Protein AF-M1CH12-F1 (afdb_monomer_lite)

Structure (mmCIF, N/CA/C/O backbone):
data_AF-M1CH12-F1
#
_entry.id   AF-M1CH12-F1
#
loop_
_atom_site.group_PDB
_atom_site.id
_atom_site.type_symbol
_atom_site.label_atom_id
_atom_site.label_alt_id
_atom_site.label_comp_id
_atom_site.label_asym_id
_atom_site.label_entity_id
_atom_site.label_seq_id
_atom_site.pdbx_PDB_ins_code
_atom_site.Cartn_x
_atom_site.Cartn_y
_atom_site.Cartn_z
_atom_site.occupancy
_atom_site.B_iso_or_equiv
_atom_site.auth_seq_id
_atom_site.auth_comp_id
_atom_site.auth_asym_id
_atom_site.auth_atom_id
_atom_site.pdbx_PDB_model_num
ATOM 1 N N . MET A 1 1 ? 16.960 -11.770 -9.059 1.00 94.12 1 MET A N 1
ATOM 2 C CA . MET A 1 1 ? 16.388 -12.999 -8.450 1.00 94.12 1 MET A CA 1
ATOM 3 C C . MET A 1 1 ? 14.925 -13.199 -8.847 1.00 94.12 1 MET A C 1
ATOM 5 O O . MET A 1 1 ? 14.655 -14.189 -9.504 1.00 94.12 1 MET A O 1
ATOM 9 N N . LEU A 1 2 ? 13.996 -12.284 -8.539 1.00 96.88 2 LEU A N 1
ATOM 10 C CA . LEU A 1 2 ? 12.563 -12.455 -8.863 1.00 96.88 2 LEU A CA 1
ATOM 11 C C . LEU A 1 2 ? 12.220 -12.246 -10.3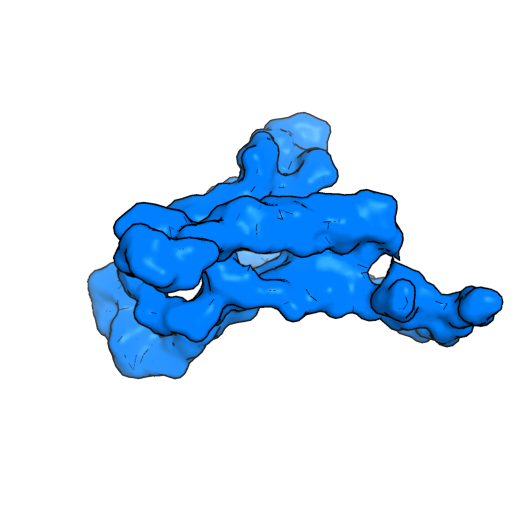44 1.00 96.88 2 LEU A C 1
ATOM 13 O O . LEU A 1 2 ? 11.409 -12.985 -10.896 1.00 96.88 2 LEU A O 1
ATOM 17 N N . SER A 1 3 ? 12.886 -11.296 -11.004 1.00 95.94 3 SER A N 1
ATOM 18 C CA . SER A 1 3 ? 12.650 -10.943 -12.412 1.00 95.94 3 SER A CA 1
ATOM 19 C C . SER A 1 3 ? 12.803 -12.128 -13.372 1.00 95.94 3 SER A C 1
ATOM 21 O O . SER A 1 3 ? 12.022 -12.277 -14.312 1.00 95.94 3 SER A O 1
ATOM 23 N N . ARG A 1 4 ? 13.755 -13.037 -13.115 1.00 96.38 4 ARG A N 1
ATOM 24 C CA . ARG A 1 4 ? 13.925 -14.263 -13.919 1.00 96.38 4 ARG A CA 1
ATOM 25 C C . ARG A 1 4 ? 12.768 -15.250 -13.754 1.00 96.38 4 ARG A C 1
ATOM 27 O O . ARG A 1 4 ? 12.589 -16.107 -14.608 1.00 96.38 4 ARG A O 1
ATOM 34 N N . HIS A 1 5 ? 12.015 -15.155 -12.662 1.00 96.69 5 HIS A N 1
ATOM 35 C CA . HIS A 1 5 ? 10.898 -16.040 -12.337 1.00 96.69 5 HIS A CA 1
ATOM 36 C C . HIS A 1 5 ? 9.533 -15.404 -12.607 1.00 96.69 5 HIS A C 1
ATOM 38 O O . HIS A 1 5 ? 8.530 -16.029 -12.284 1.00 96.69 5 HIS A O 1
ATOM 44 N N . TYR A 1 6 ? 9.489 -14.193 -13.180 1.00 95.38 6 TYR A N 1
ATOM 45 C CA . TYR A 1 6 ? 8.247 -13.426 -13.350 1.00 95.38 6 TYR A CA 1
ATOM 46 C C . TYR A 1 6 ? 7.502 -13.234 -12.018 1.00 95.38 6 TYR A C 1
ATOM 48 O O . TYR A 1 6 ? 6.277 -13.200 -11.974 1.00 95.38 6 TYR A O 1
ATOM 56 N N . GLY A 1 7 ? 8.256 -13.168 -10.915 1.00 95.50 7 GLY A N 1
ATOM 57 C CA . GLY A 1 7 ? 7.701 -13.019 -9.579 1.00 95.50 7 GLY A CA 1
ATOM 58 C C . GLY A 1 7 ? 7.406 -11.561 -9.252 1.00 95.50 7 GLY A C 1
ATOM 59 O O . GLY A 1 7 ? 8.245 -10.690 -9.485 1.00 95.50 7 GLY A O 1
ATOM 60 N N . THR A 1 8 ? 6.246 -11.322 -8.649 1.00 97.12 8 THR A N 1
ATOM 61 C CA . THR A 1 8 ? 5.913 -10.064 -7.975 1.00 97.12 8 THR A CA 1
ATOM 62 C C . THR A 1 8 ? 6.602 -10.015 -6.615 1.00 97.12 8 THR A C 1
ATOM 64 O O . THR A 1 8 ? 6.602 -11.003 -5.878 1.00 97.12 8 THR A O 1
ATOM 67 N N . PHE A 1 9 ? 7.166 -8.867 -6.249 1.00 98.38 9 PHE A N 1
ATOM 68 C CA . PHE A 1 9 ? 7.676 -8.661 -4.897 1.00 98.38 9 PHE A CA 1
ATOM 69 C C . PHE A 1 9 ? 6.568 -8.124 -3.990 1.00 98.38 9 PHE A C 1
ATOM 71 O O . PHE A 1 9 ? 6.055 -7.030 -4.219 1.00 98.38 9 PHE A O 1
ATOM 78 N N . HIS A 1 10 ? 6.182 -8.896 -2.974 1.00 98.56 10 HIS A N 1
ATOM 79 C CA . HIS A 1 10 ? 5.157 -8.510 -2.002 1.00 98.56 10 HIS A CA 1
ATOM 80 C C . HIS A 1 10 ? 5.834 -7.994 -0.728 1.00 98.56 10 HIS A C 1
ATOM 82 O O . HIS A 1 10 ? 6.593 -8.724 -0.094 1.00 98.56 10 HIS A O 1
ATOM 88 N N . PHE A 1 11 ? 5.619 -6.718 -0.401 1.00 98.75 11 PHE A N 1
ATOM 89 C CA . PHE A 1 11 ? 6.299 -6.027 0.699 1.00 98.75 11 PHE A CA 1
ATOM 90 C C . PHE A 1 11 ? 5.327 -5.491 1.758 1.00 98.75 11 PHE A C 1
ATOM 92 O O . PHE A 1 11 ? 4.126 -5.417 1.529 1.00 98.75 11 PHE A O 1
ATOM 99 N N . THR A 1 12 ? 5.834 -5.095 2.922 1.00 98.69 12 THR A N 1
ATOM 100 C CA . THR A 1 12 ? 5.013 -4.690 4.075 1.00 98.69 12 THR A CA 1
ATOM 101 C C . THR A 1 12 ? 5.322 -3.253 4.533 1.00 98.69 12 THR A C 1
ATOM 103 O O . THR A 1 12 ? 6.041 -2.523 3.848 1.00 98.69 12 THR A O 1
ATOM 106 N N . CYS A 1 13 ? 4.759 -2.832 5.670 1.00 98.75 13 CYS A N 1
ATOM 107 C CA . CYS A 1 13 ? 4.908 -1.502 6.288 1.00 98.75 13 CYS A CA 1
ATOM 108 C C . CYS A 1 13 ? 4.312 -0.332 5.486 1.00 98.75 13 CYS A C 1
ATOM 110 O O . CYS A 1 13 ? 4.676 0.824 5.711 1.00 98.75 13 CYS A O 1
ATOM 112 N N . LEU A 1 14 ? 3.392 -0.596 4.552 1.00 98.88 14 LEU A N 1
ATOM 113 C CA . LEU A 1 14 ? 2.849 0.443 3.669 1.00 98.88 14 LEU A CA 1
ATOM 114 C C . LEU A 1 14 ? 2.045 1.529 4.395 1.00 98.88 14 LEU A C 1
ATOM 116 O O . LEU A 1 14 ? 1.787 2.580 3.814 1.00 98.88 14 LEU A O 1
ATOM 120 N N . GLU A 1 15 ? 1.619 1.275 5.625 1.00 98.88 15 GLU A N 1
ATOM 121 C CA . GLU A 1 15 ? 0.817 2.172 6.448 1.00 98.88 15 GLU A CA 1
ATOM 122 C C . GLU A 1 15 ? 1.630 3.002 7.444 1.00 98.88 15 GLU A C 1
ATOM 124 O O . GLU A 1 15 ? 1.102 3.959 8.012 1.00 98.88 15 GLU A O 1
ATOM 129 N N . MET A 1 16 ? 2.887 2.619 7.682 1.00 98.81 16 MET A N 1
ATOM 130 C CA . MET A 1 16 ? 3.721 3.185 8.737 1.00 98.81 16 MET A CA 1
ATOM 131 C C . MET A 1 16 ? 4.318 4.534 8.338 1.00 98.81 16 MET A C 1
ATOM 133 O O . MET A 1 16 ? 4.725 4.755 7.195 1.00 98.81 16 MET A O 1
ATOM 137 N N . ARG A 1 17 ? 4.432 5.430 9.321 1.00 98.75 17 ARG A N 1
ATOM 138 C CA . ARG A 1 17 ? 5.161 6.699 9.198 1.00 98.75 17 ARG A CA 1
ATOM 139 C C . ARG A 1 17 ? 6.290 6.751 10.207 1.00 98.75 17 ARG A C 1
ATOM 141 O O . ARG A 1 17 ? 6.132 6.292 11.332 1.00 98.75 17 ARG A O 1
ATOM 148 N N . ASN A 1 18 ? 7.402 7.378 9.843 1.00 98.44 18 ASN A N 1
ATOM 149 C CA . ASN A 1 18 ? 8.578 7.470 10.710 1.00 98.44 18 ASN A CA 1
ATOM 150 C C . ASN A 1 18 ? 8.238 8.108 12.064 1.00 98.44 18 ASN A C 1
ATOM 152 O O . ASN A 1 18 ? 8.720 7.664 13.101 1.00 98.44 18 ASN A O 1
ATOM 156 N N . SER A 1 19 ? 7.341 9.100 12.060 1.00 98.25 19 SER A N 1
ATOM 157 C CA . SER A 1 19 ? 6.867 9.794 13.262 1.00 98.25 19 SER A CA 1
ATOM 158 C C . SER A 1 19 ? 6.029 8.931 14.213 1.00 98.25 19 SER A C 1
ATOM 160 O O . SER A 1 19 ? 5.787 9.344 15.343 1.00 98.25 19 SER A O 1
ATOM 162 N N . GLU A 1 20 ? 5.588 7.747 13.786 1.00 98.19 20 GLU A N 1
ATOM 163 C CA . GLU A 1 20 ? 4.864 6.785 14.626 1.00 98.19 20 GLU A CA 1
ATOM 164 C C . GLU A 1 20 ? 5.823 5.874 15.417 1.00 98.19 20 GLU A C 1
ATOM 166 O O . GLU A 1 20 ? 5.375 5.075 16.238 1.00 98.19 20 GLU A O 1
ATOM 171 N N . HIS A 1 21 ? 7.139 6.005 15.207 1.00 97.38 21 HIS A N 1
ATOM 172 C CA . HIS A 1 21 ? 8.163 5.214 15.881 1.00 97.38 21 HIS A CA 1
ATOM 173 C C . HIS A 1 21 ? 9.043 6.075 16.795 1.00 97.38 21 HIS A C 1
ATOM 175 O O . HIS A 1 21 ? 9.363 7.221 16.473 1.00 97.38 21 HIS A O 1
ATOM 181 N N . PRO A 1 22 ? 9.489 5.532 17.940 1.00 97.62 22 PRO A N 1
ATOM 182 C CA . PRO A 1 22 ? 10.341 6.273 18.852 1.00 97.62 22 PRO A CA 1
ATOM 183 C C . PRO A 1 22 ? 11.755 6.447 18.281 1.00 97.62 22 PRO A C 1
ATOM 185 O O . PRO A 1 22 ? 12.319 5.537 17.672 1.00 97.62 22 PRO A O 1
ATOM 188 N N . ALA A 1 23 ? 12.376 7.598 18.553 1.00 97.38 23 ALA A N 1
ATOM 189 C CA . ALA A 1 23 ? 13.685 7.959 17.999 1.00 97.38 23 ALA A CA 1
ATOM 190 C C . ALA A 1 23 ? 14.813 6.961 18.335 1.00 97.38 23 ALA A C 1
ATOM 192 O O . ALA A 1 23 ? 15.747 6.792 17.545 1.00 97.38 23 ALA A O 1
ATOM 193 N N . TYR A 1 24 ? 14.737 6.278 19.484 1.00 97.44 24 TYR A N 1
ATOM 194 C CA . TYR A 1 24 ? 15.734 5.277 19.881 1.00 97.44 24 TYR A CA 1
ATOM 195 C C . TYR A 1 24 ? 15.717 4.034 18.983 1.00 97.44 24 TYR A C 1
ATOM 197 O O . TYR A 1 24 ? 16.737 3.364 18.871 1.00 97.44 24 TYR A O 1
ATOM 205 N N . ALA A 1 25 ? 14.592 3.738 18.323 1.00 98.25 25 ALA A N 1
ATOM 206 C CA . ALA A 1 25 ? 14.456 2.558 17.475 1.00 98.25 25 ALA A CA 1
ATOM 207 C C . ALA A 1 25 ? 15.178 2.704 16.130 1.00 98.25 25 ALA A C 1
ATOM 209 O O . ALA A 1 25 ? 15.319 1.715 15.418 1.00 98.25 25 ALA A O 1
ATOM 210 N N . LYS A 1 26 ? 15.605 3.926 15.763 1.00 98.12 26 LYS A N 1
ATOM 211 C CA . LYS A 1 26 ? 16.229 4.225 14.460 1.00 98.12 26 LYS A CA 1
ATOM 212 C C . LYS A 1 26 ? 15.407 3.672 13.279 1.00 98.12 26 LYS A C 1
ATOM 214 O O . LYS A 1 26 ? 15.957 3.192 12.296 1.00 98.12 26 LYS A O 1
ATOM 219 N N . SER A 1 27 ? 14.079 3.734 13.410 1.00 98.50 27 SER A N 1
ATOM 220 C CA . SER A 1 27 ? 13.117 3.195 12.446 1.00 98.50 27 SER A CA 1
ATOM 221 C C . SER A 1 27 ? 12.869 4.187 11.307 1.00 98.50 27 SER A C 1
ATOM 223 O O . SER A 1 27 ? 12.577 5.354 11.569 1.00 98.50 27 SER A O 1
ATOM 225 N N . GLY A 1 28 ? 12.959 3.716 10.062 1.00 98.56 28 GLY A N 1
ATOM 226 C CA . GLY A 1 28 ? 12.688 4.493 8.844 1.00 98.56 28 GLY A CA 1
ATOM 227 C C . GLY A 1 28 ? 11.809 3.725 7.852 1.00 98.56 28 GLY A C 1
ATOM 228 O O . GLY A 1 28 ? 12.285 3.373 6.770 1.00 98.56 28 GLY A O 1
ATOM 229 N N . PRO A 1 29 ? 10.556 3.370 8.209 1.00 98.75 29 PRO A N 1
ATOM 230 C CA . PRO A 1 29 ? 9.677 2.607 7.327 1.00 98.75 29 PRO A CA 1
ATOM 231 C C . PRO A 1 29 ? 9.395 3.325 6.004 1.00 98.75 29 PRO A C 1
ATOM 233 O O . PRO A 1 29 ? 9.277 2.657 4.981 1.00 98.75 29 PRO A O 1
ATOM 236 N N . GLN A 1 30 ? 9.318 4.661 5.988 1.00 98.81 30 GLN A N 1
ATOM 237 C CA . GLN A 1 30 ? 9.012 5.404 4.762 1.00 98.81 30 GLN A CA 1
ATOM 238 C C . GLN A 1 30 ? 10.146 5.291 3.738 1.00 98.81 30 GLN A C 1
ATOM 240 O O . GLN A 1 30 ? 9.895 4.982 2.573 1.00 98.81 30 GLN A O 1
ATOM 245 N N . GLU A 1 31 ? 11.393 5.477 4.171 1.00 98.81 31 GLU A N 1
ATOM 246 C CA . GLU A 1 31 ? 12.572 5.344 3.315 1.00 98.81 31 GLU A CA 1
ATOM 247 C C . GLU A 1 31 ? 12.773 3.891 2.888 1.00 98.81 31 GLU A C 1
ATOM 249 O O . GLU A 1 31 ? 13.095 3.631 1.729 1.00 98.81 31 GLU A O 1
ATOM 254 N N . LEU A 1 32 ? 12.523 2.935 3.789 1.00 98.88 32 LEU A N 1
ATOM 255 C CA . LEU A 1 32 ? 12.596 1.510 3.476 1.00 98.88 32 LEU A CA 1
ATOM 256 C C . LEU A 1 32 ? 11.590 1.123 2.382 1.00 98.88 32 LEU A C 1
ATOM 258 O O . LEU A 1 32 ? 11.974 0.505 1.388 1.00 98.88 32 LEU A O 1
ATOM 262 N N . VAL A 1 33 ? 10.319 1.514 2.524 1.00 98.81 33 VAL A N 1
ATOM 263 C CA . VAL A 1 33 ? 9.287 1.276 1.502 1.00 98.81 33 VAL A CA 1
ATOM 264 C C . VAL A 1 33 ? 9.680 1.951 0.189 1.00 98.81 33 VAL A C 1
ATOM 266 O O . VAL A 1 33 ? 9.646 1.309 -0.862 1.00 98.81 33 VAL A O 1
ATOM 269 N N . GLN A 1 34 ? 10.123 3.212 0.232 1.00 98.75 34 GLN A N 1
ATOM 270 C CA . GLN A 1 34 ? 10.564 3.927 -0.964 1.00 98.75 34 GLN A CA 1
ATOM 271 C C . GLN A 1 34 ? 11.700 3.188 -1.678 1.00 98.75 34 GLN A C 1
ATOM 273 O O . GLN A 1 34 ? 11.629 2.994 -2.894 1.00 98.75 34 GLN A O 1
ATOM 278 N N . GLN A 1 35 ? 12.734 2.764 -0.950 1.00 98.81 35 GLN A N 1
ATOM 279 C CA . GLN A 1 35 ? 13.883 2.053 -1.504 1.00 98.81 35 GLN A CA 1
ATOM 280 C C . GLN A 1 35 ? 13.447 0.753 -2.177 1.00 98.81 35 GLN A C 1
ATOM 282 O O . GLN A 1 35 ? 13.798 0.495 -3.328 1.00 98.81 35 GLN A O 1
ATOM 287 N N . VAL A 1 36 ? 12.661 -0.049 -1.468 1.00 98.56 36 VAL A N 1
ATOM 288 C CA . VAL A 1 36 ? 12.257 -1.382 -1.903 1.00 98.56 36 VAL A CA 1
ATOM 289 C C . VAL A 1 36 ? 11.354 -1.330 -3.136 1.00 98.56 36 VAL A C 1
ATOM 291 O O . VAL A 1 36 ? 11.641 -2.007 -4.126 1.00 98.56 36 VAL A O 1
ATOM 294 N N . LEU A 1 37 ? 10.315 -0.486 -3.127 1.00 98.62 37 LEU A N 1
ATOM 295 C CA . LEU A 1 37 ? 9.436 -0.325 -4.289 1.00 98.62 37 LEU A CA 1
ATOM 296 C C . LEU A 1 37 ? 10.209 0.233 -5.492 1.00 98.62 37 LEU A C 1
ATOM 298 O O . LEU A 1 37 ? 10.057 -0.259 -6.610 1.00 98.62 37 LEU A O 1
ATOM 302 N N . SER A 1 38 ? 11.103 1.202 -5.259 1.00 98.50 38 SER A N 1
ATOM 303 C CA . SER A 1 38 ? 11.938 1.782 -6.317 1.00 98.50 38 SER A CA 1
ATOM 304 C C . SER A 1 38 ? 12.851 0.751 -6.972 1.00 98.50 38 SER A C 1
ATOM 306 O O . SER A 1 38 ? 13.015 0.780 -8.189 1.00 98.50 38 SER A O 1
ATOM 308 N N . VAL A 1 39 ? 13.457 -0.152 -6.197 1.00 98.19 39 VAL A N 1
ATOM 309 C CA . VAL A 1 39 ? 14.300 -1.221 -6.750 1.00 98.19 39 VAL A CA 1
ATOM 310 C C . VAL A 1 39 ? 13.458 -2.223 -7.536 1.00 98.19 39 VAL A C 1
ATOM 312 O O . VAL A 1 39 ? 13.853 -2.585 -8.639 1.00 98.19 39 VAL A O 1
ATOM 315 N N . GLY A 1 40 ? 12.279 -2.610 -7.041 1.00 98.25 40 GLY A N 1
ATOM 316 C CA . GLY A 1 40 ? 11.379 -3.491 -7.790 1.00 98.25 40 GLY A CA 1
ATOM 317 C C . GLY A 1 40 ? 10.991 -2.915 -9.157 1.00 98.25 40 GLY A C 1
ATOM 318 O O . GLY A 1 40 ? 11.171 -3.574 -10.180 1.00 98.25 40 GLY A O 1
ATOM 319 N N . TRP A 1 41 ? 10.572 -1.647 -9.205 1.00 98.25 41 TRP A N 1
ATOM 320 C CA . TRP A 1 41 ? 10.263 -0.984 -10.476 1.00 98.25 41 TRP A CA 1
ATOM 321 C C . TRP A 1 41 ? 11.489 -0.829 -11.390 1.00 98.25 41 TRP A C 1
ATOM 323 O O . TRP A 1 41 ? 11.363 -1.017 -12.597 1.00 98.25 41 TRP A O 1
ATOM 333 N N . LYS A 1 42 ? 12.680 -0.534 -10.845 1.00 98.25 42 LYS A N 1
ATOM 334 C CA . LYS A 1 42 ? 13.935 -0.478 -11.629 1.00 98.25 42 LYS A CA 1
ATOM 335 C C . LYS A 1 42 ? 14.294 -1.824 -12.263 1.00 98.25 42 LYS A C 1
ATOM 337 O O . LYS A 1 42 ? 14.810 -1.849 -13.375 1.00 98.25 42 LYS A O 1
ATOM 342 N N . GLU A 1 43 ? 13.992 -2.923 -11.580 1.00 97.50 43 GLU A N 1
ATOM 343 C CA . GLU A 1 43 ? 14.199 -4.293 -12.065 1.00 97.50 43 GLU A CA 1
ATOM 344 C C . GLU A 1 43 ? 13.075 -4.788 -12.995 1.00 97.50 43 GLU A C 1
ATOM 346 O O . GLU A 1 43 ? 13.064 -5.959 -13.384 1.00 97.50 43 GLU A O 1
ATOM 351 N N . ASN A 1 44 ? 12.135 -3.911 -13.371 1.00 96.12 44 ASN A N 1
ATOM 352 C CA . ASN A 1 44 ? 10.965 -4.226 -14.194 1.00 96.12 44 ASN A CA 1
ATOM 353 C C . ASN A 1 44 ? 10.143 -5.401 -13.641 1.00 96.12 44 ASN A C 1
ATOM 355 O O . ASN A 1 44 ? 9.698 -6.268 -14.398 1.00 96.12 44 ASN A O 1
ATOM 359 N N . ILE A 1 45 ? 9.964 -5.450 -12.319 1.00 97.25 45 ILE A N 1
ATOM 360 C CA . ILE A 1 45 ? 9.040 -6.384 -11.674 1.00 97.25 45 ILE A CA 1
ATOM 361 C C . ILE A 1 45 ? 7.867 -5.640 -11.055 1.00 97.25 45 ILE A C 1
ATOM 363 O O . ILE A 1 45 ? 7.992 -4.504 -10.588 1.00 97.25 45 ILE A O 1
ATOM 367 N N . ASP A 1 46 ? 6.732 -6.324 -11.000 1.00 97.31 46 ASP A N 1
ATOM 368 C CA . ASP A 1 46 ? 5.601 -5.858 -10.221 1.00 97.31 46 ASP A CA 1
ATOM 369 C C . ASP A 1 46 ? 5.947 -5.855 -8.732 1.00 97.31 46 ASP A C 1
ATOM 371 O O . ASP A 1 46 ? 6.563 -6.786 -8.200 1.00 97.31 46 ASP A O 1
ATOM 375 N N . VAL A 1 47 ? 5.490 -4.813 -8.046 1.00 98.44 47 VAL A N 1
ATOM 376 C CA . VAL A 1 47 ? 5.554 -4.699 -6.590 1.00 98.44 47 VAL A CA 1
ATOM 377 C C . VAL A 1 47 ? 4.143 -4.587 -6.037 1.00 98.44 47 VAL A C 1
ATOM 379 O O . VAL A 1 47 ? 3.339 -3.769 -6.485 1.00 98.44 47 VAL A O 1
ATOM 382 N N . ALA A 1 48 ? 3.832 -5.422 -5.061 1.00 98.56 48 ALA A N 1
ATOM 383 C CA . ALA A 1 48 ? 2.591 -5.397 -4.306 1.00 98.56 48 ALA A CA 1
ATOM 384 C C . ALA A 1 48 ? 2.924 -5.205 -2.826 1.00 98.56 48 ALA A C 1
ATOM 386 O O . ALA A 1 48 ? 4.091 -5.252 -2.431 1.00 98.56 48 ALA A O 1
ATOM 387 N N . GLY A 1 49 ? 1.917 -5.028 -1.978 1.00 98.75 49 GLY A N 1
ATOM 388 C CA . GLY A 1 49 ? 2.206 -5.061 -0.553 1.00 98.75 49 GLY A CA 1
ATOM 389 C C . GLY A 1 49 ? 1.019 -5.171 0.373 1.00 98.75 49 GLY A C 1
ATOM 390 O O . GLY A 1 49 ? -0.085 -5.521 -0.043 1.00 98.75 49 GLY A O 1
ATOM 391 N N . GLU A 1 50 ? 1.283 -4.924 1.643 1.00 98.94 50 GLU A N 1
ATOM 392 C CA . GLU A 1 50 ? 0.332 -5.004 2.743 1.00 98.94 50 GLU A CA 1
ATOM 393 C C . GLU A 1 50 ? 0.674 -4.002 3.850 1.00 98.94 50 GLU A C 1
ATOM 395 O O . GLU A 1 50 ? 1.783 -3.464 3.915 1.00 98.94 50 GLU A O 1
ATOM 400 N N . ASN A 1 51 ? -0.292 -3.737 4.727 1.00 98.81 51 ASN A N 1
ATOM 401 C CA . ASN A 1 51 ? -0.009 -3.086 6.000 1.00 98.81 51 ASN A CA 1
ATOM 402 C C . ASN A 1 51 ? 0.583 -4.099 6.991 1.00 98.81 51 ASN A C 1
ATOM 404 O O . ASN A 1 51 ? 0.116 -5.234 7.064 1.00 98.81 51 ASN A O 1
ATOM 408 N N . ALA A 1 52 ? 1.574 -3.680 7.777 1.00 98.62 52 ALA A N 1
ATOM 409 C CA . ALA A 1 52 ? 2.231 -4.544 8.758 1.00 98.62 52 ALA A CA 1
ATOM 410 C C . ALA A 1 52 ? 1.372 -4.751 10.016 1.00 98.62 52 ALA A C 1
ATOM 412 O O . ALA A 1 52 ? 1.321 -5.846 10.577 1.00 98.62 52 ALA A O 1
ATOM 413 N N . LEU A 1 53 ? 0.678 -3.702 10.464 1.00 98.56 53 LEU A N 1
ATOM 414 C CA . LEU A 1 53 ? -0.153 -3.704 11.666 1.00 98.56 53 LEU A CA 1
ATOM 415 C C . LEU A 1 53 ? -1.601 -3.333 11.338 1.00 98.56 53 LEU A C 1
ATOM 417 O O . LEU A 1 53 ? -1.883 -2.575 10.410 1.00 98.56 53 LEU A O 1
ATOM 421 N N . ALA A 1 54 ? -2.546 -3.842 12.129 1.00 98.31 54 ALA A N 1
ATOM 422 C CA . ALA A 1 54 ? -3.962 -3.526 11.959 1.00 98.31 54 ALA A CA 1
ATOM 423 C C . ALA A 1 54 ? -4.243 -2.045 12.279 1.00 98.31 54 ALA A C 1
ATOM 425 O O . ALA A 1 54 ? -4.081 -1.604 13.421 1.00 98.31 54 ALA A O 1
ATOM 426 N N . ARG A 1 55 ? -4.711 -1.283 11.283 1.00 98.50 55 ARG A N 1
ATOM 427 C CA . ARG A 1 55 ? -4.950 0.168 11.375 1.00 98.50 55 ARG A CA 1
ATOM 428 C C . ARG A 1 55 ? -6.264 0.553 10.704 1.00 98.50 55 ARG A C 1
ATOM 430 O O . ARG A 1 55 ? -6.512 0.158 9.577 1.00 98.50 55 ARG A O 1
ATOM 437 N N . TYR A 1 56 ? -7.088 1.354 11.377 1.00 98.56 56 TYR A N 1
ATOM 438 C CA . TYR A 1 56 ? -8.451 1.694 10.921 1.00 98.56 56 TYR A CA 1
ATOM 439 C C . TYR A 1 56 ? -8.656 3.200 10.704 1.00 98.56 56 TYR A C 1
ATOM 441 O O . TYR A 1 56 ? -9.780 3.677 10.535 1.00 98.56 56 TYR A O 1
ATOM 449 N N . ASP A 1 57 ? -7.568 3.963 10.770 1.00 98.44 57 ASP A N 1
ATOM 450 C CA . ASP A 1 57 ? -7.548 5.417 10.725 1.00 98.44 57 ASP A CA 1
ATOM 451 C C . ASP A 1 57 ? -7.152 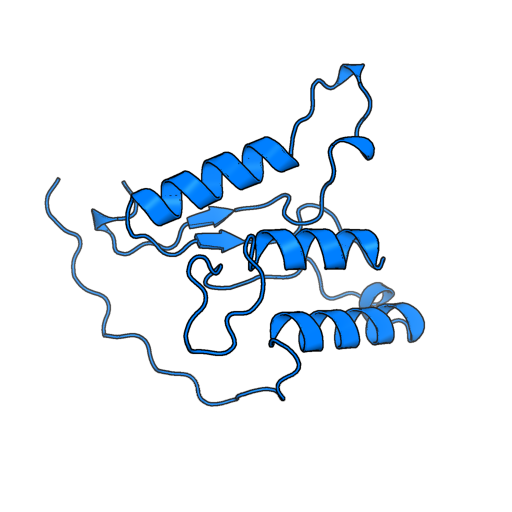5.958 9.346 1.00 98.44 57 ASP A C 1
ATOM 453 O O . ASP A 1 57 ? -6.425 5.331 8.577 1.00 98.44 57 ASP A O 1
ATOM 457 N N . GLY A 1 58 ? -7.619 7.172 9.044 1.00 98.31 58 GLY A N 1
ATOM 458 C CA . GLY A 1 58 ? -7.354 7.829 7.764 1.00 98.31 58 GLY A CA 1
ATOM 459 C C . GLY A 1 58 ? -5.871 8.093 7.500 1.00 98.31 58 GLY A C 1
ATOM 460 O O . GLY A 1 58 ? -5.476 8.163 6.341 1.00 98.31 58 GLY A O 1
ATOM 461 N N . TYR A 1 59 ? -5.036 8.203 8.537 1.00 98.31 59 TYR A N 1
ATOM 462 C CA . TYR A 1 59 ? -3.610 8.427 8.333 1.00 98.31 59 TYR A CA 1
ATOM 463 C C . TYR A 1 59 ? -2.911 7.203 7.742 1.00 98.31 59 TYR A C 1
ATOM 465 O O . TYR A 1 59 ? -2.201 7.345 6.749 1.00 98.31 59 TYR A O 1
ATOM 473 N N . ALA A 1 60 ? -3.157 6.018 8.307 1.00 98.81 60 ALA A N 1
ATOM 474 C CA . ALA A 1 60 ? -2.659 4.754 7.769 1.00 98.81 60 ALA A CA 1
ATOM 475 C C . ALA A 1 60 ? -3.114 4.547 6.316 1.00 98.81 60 ALA A C 1
ATOM 477 O O . ALA A 1 60 ? -2.301 4.279 5.433 1.00 98.81 60 ALA A O 1
ATOM 478 N N . TYR A 1 61 ? -4.405 4.758 6.040 1.00 98.88 61 TYR A N 1
ATOM 479 C CA . TYR A 1 61 ? -4.949 4.639 4.685 1.00 98.88 61 TYR A CA 1
ATOM 480 C C . TYR A 1 61 ? -4.320 5.627 3.698 1.00 98.88 61 TYR A C 1
ATOM 482 O O . TYR A 1 61 ? -3.989 5.241 2.578 1.00 98.88 61 TYR A O 1
ATOM 490 N N . ASN A 1 62 ? -4.106 6.880 4.101 1.00 98.88 62 ASN A N 1
ATOM 491 C CA . ASN A 1 62 ? -3.454 7.878 3.253 1.00 98.88 62 ASN A CA 1
ATOM 492 C C . ASN A 1 62 ? -1.982 7.541 2.984 1.00 98.88 62 ASN A C 1
ATOM 494 O O . ASN A 1 62 ? -1.511 7.759 1.869 1.00 98.88 62 ASN A O 1
ATOM 498 N N . GLN A 1 63 ? -1.272 6.973 3.962 1.00 98.88 63 GLN A N 1
ATOM 499 C CA . GLN A 1 63 ? 0.104 6.519 3.770 1.00 98.88 63 GLN A CA 1
ATOM 500 C C . GLN A 1 63 ? 0.176 5.349 2.777 1.00 98.88 63 GLN A C 1
ATOM 502 O O . GLN A 1 63 ? 1.010 5.365 1.871 1.00 98.88 63 GLN A O 1
ATOM 507 N N . ILE A 1 64 ? -0.758 4.394 2.867 1.00 98.94 64 ILE A N 1
ATOM 508 C CA . ILE A 1 64 ? -0.871 3.308 1.885 1.00 98.94 64 ILE A CA 1
ATOM 509 C C . ILE A 1 64 ? -1.180 3.870 0.491 1.00 98.94 64 ILE A C 1
ATOM 511 O O . ILE A 1 64 ? -0.550 3.461 -0.479 1.00 98.94 64 ILE A O 1
ATOM 515 N N . LEU A 1 65 ? -2.117 4.818 0.371 1.00 98.88 65 LEU A N 1
ATOM 516 C CA . LEU A 1 65 ? -2.467 5.451 -0.910 1.00 98.88 65 LEU A CA 1
ATOM 517 C C . LEU A 1 65 ? -1.270 6.164 -1.548 1.00 98.88 65 LEU A C 1
ATOM 519 O O . LEU A 1 65 ? -1.071 6.051 -2.760 1.00 98.88 65 LEU A O 1
ATOM 523 N N . LEU A 1 66 ? -0.474 6.867 -0.736 1.00 98.81 66 LEU A N 1
ATOM 524 C CA . LEU A 1 66 ? 0.769 7.494 -1.174 1.00 98.81 66 LEU A CA 1
ATOM 525 C C . LEU A 1 66 ? 1.743 6.439 -1.708 1.00 98.81 66 LEU A C 1
ATOM 527 O O . LEU A 1 66 ? 2.243 6.583 -2.816 1.00 98.81 66 LEU A O 1
ATOM 531 N N . ASN A 1 67 ? 1.964 5.349 -0.974 1.00 98.81 67 ASN A N 1
ATOM 532 C CA . ASN A 1 67 ? 2.870 4.285 -1.406 1.00 98.81 67 ASN A CA 1
ATOM 533 C C . ASN A 1 67 ? 2.357 3.530 -2.651 1.00 98.81 67 ASN A C 1
ATOM 535 O O . ASN A 1 67 ? 3.142 3.172 -3.527 1.00 98.81 67 ASN A O 1
ATOM 539 N N . ALA A 1 68 ? 1.038 3.348 -2.782 1.00 98.62 68 ALA A N 1
ATOM 540 C CA . ALA A 1 68 ? 0.409 2.684 -3.923 1.00 98.62 68 ALA A CA 1
ATOM 541 C C . ALA A 1 68 ? 0.603 3.451 -5.240 1.00 98.62 68 ALA A C 1
ATOM 543 O O . ALA A 1 68 ? 0.706 2.834 -6.305 1.00 98.62 68 ALA A O 1
ATOM 544 N N . ARG A 1 69 ? 0.633 4.788 -5.169 1.00 98.44 69 ARG A N 1
ATOM 545 C CA . ARG A 1 69 ? 0.867 5.707 -6.293 1.00 98.44 69 ARG A CA 1
ATOM 546 C C . ARG A 1 69 ? 1.681 6.917 -5.813 1.00 98.44 69 ARG A C 1
ATOM 548 O O . ARG A 1 69 ? 1.098 7.979 -5.577 1.00 98.44 69 ARG A O 1
ATOM 555 N N . PRO A 1 70 ? 3.019 6.809 -5.722 1.00 98.00 70 PRO A N 1
ATOM 556 C CA . PRO A 1 70 ? 3.864 7.855 -5.129 1.00 98.00 70 PRO A CA 1
ATOM 557 C C . PRO A 1 70 ? 3.879 9.163 -5.926 1.00 98.00 70 PRO A C 1
ATOM 559 O O . PRO A 1 70 ? 4.199 10.215 -5.382 1.00 98.00 70 PRO A O 1
ATOM 562 N N . ASN A 1 71 ? 3.493 9.122 -7.206 1.00 97.31 71 ASN A N 1
ATOM 563 C CA . ASN A 1 71 ? 3.329 10.305 -8.057 1.00 97.31 71 ASN A CA 1
ATOM 564 C C . ASN A 1 71 ? 1.856 10.672 -8.312 1.00 97.31 71 ASN A C 1
ATOM 566 O O . ASN A 1 71 ? 1.569 11.475 -9.196 1.00 97.31 71 ASN A O 1
ATOM 570 N N . GLY A 1 72 ? 0.921 10.088 -7.560 1.00 96.69 72 GLY A N 1
ATOM 571 C CA . GLY A 1 72 ? -0.508 10.353 -7.693 1.00 96.69 72 GLY A CA 1
ATOM 572 C C . GLY A 1 72 ? -1.157 9.724 -8.931 1.00 96.69 72 GLY A C 1
ATOM 573 O O . GLY A 1 72 ? -0.663 8.759 -9.517 1.00 96.69 72 GLY A O 1
ATOM 574 N N . ILE A 1 73 ? -2.332 10.246 -9.287 1.00 95.81 73 ILE A N 1
ATOM 575 C CA . ILE A 1 73 ? -3.128 9.791 -10.434 1.00 95.81 73 ILE A CA 1
ATOM 576 C C . ILE A 1 73 ? -2.663 10.528 -11.692 1.00 95.81 73 ILE A C 1
ATOM 578 O O . ILE A 1 73 ? -2.548 11.752 -11.691 1.00 95.81 73 ILE A O 1
ATOM 582 N N . ASN A 1 74 ? -2.462 9.786 -12.781 1.00 95.31 74 ASN A N 1
ATOM 583 C CA . ASN A 1 74 ? -2.265 10.357 -14.108 1.00 95.31 74 ASN A CA 1
ATOM 584 C C . ASN A 1 74 ? -3.620 10.449 -14.827 1.00 95.31 74 ASN A C 1
ATOM 586 O O . ASN A 1 74 ? -4.288 9.439 -15.017 1.00 95.31 74 ASN A O 1
ATOM 590 N N . LYS A 1 75 ? -4.037 11.659 -15.214 1.00 93.38 75 LYS A N 1
ATOM 591 C CA . LYS A 1 75 ? -5.310 11.888 -15.925 1.00 93.38 75 LYS A CA 1
ATOM 592 C C . LYS A 1 75 ? -5.244 11.543 -17.415 1.00 93.38 75 LYS A C 1
ATOM 594 O O . LYS A 1 75 ? -6.282 11.406 -18.046 1.00 93.38 75 LYS A O 1
ATOM 599 N N . ASN A 1 76 ? -4.037 11.397 -17.957 1.00 94.88 76 ASN A N 1
ATOM 600 C CA . ASN A 1 76 ? -3.795 1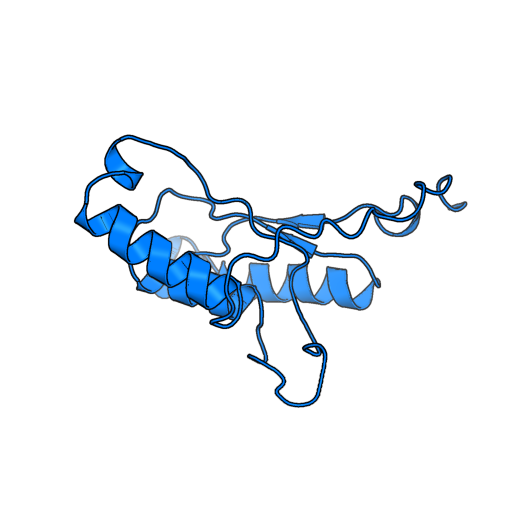1.224 -19.389 1.00 94.88 76 ASN A CA 1
ATOM 601 C C . ASN A 1 76 ? -3.388 9.783 -19.747 1.00 94.88 76 ASN A C 1
ATOM 603 O O . ASN A 1 76 ? -2.894 9.544 -20.844 1.00 94.88 76 ASN A O 1
ATOM 607 N N . GLY A 1 77 ? -3.526 8.830 -18.820 1.00 93.81 77 GLY A N 1
ATOM 608 C CA . GLY A 1 77 ? -3.159 7.430 -19.037 1.00 93.81 77 GLY A CA 1
ATOM 609 C C . GLY A 1 77 ? -2.688 6.728 -17.761 1.00 93.81 77 GLY A C 1
ATOM 610 O O . GLY A 1 77 ? -2.939 7.214 -16.656 1.00 93.81 77 GLY A O 1
ATOM 611 N N . PRO A 1 78 ? -1.984 5.589 -17.886 1.00 93.06 78 PRO A N 1
ATOM 612 C CA . PRO A 1 78 ? -1.465 4.856 -16.736 1.00 93.06 78 PRO A CA 1
ATOM 613 C C . PRO A 1 78 ? -0.523 5.711 -15.862 1.00 93.06 78 PRO A C 1
ATOM 615 O O . PRO A 1 78 ? 0.242 6.529 -16.390 1.00 93.06 78 PRO A O 1
ATOM 618 N N . PRO A 1 79 ? -0.536 5.549 -14.524 1.00 95.44 79 PRO A N 1
ATOM 619 C CA . PRO A 1 79 ? 0.445 6.191 -13.652 1.00 95.44 79 PRO A CA 1
ATOM 620 C C . PRO A 1 79 ? 1.867 5.714 -13.963 1.00 95.44 79 PRO A C 1
ATOM 622 O O . PRO A 1 79 ? 2.072 4.536 -14.247 1.00 95.44 79 PRO A O 1
ATOM 625 N N . LYS A 1 80 ? 2.858 6.608 -13.831 1.00 95.50 80 LYS A N 1
ATOM 626 C CA . LYS A 1 80 ? 4.279 6.264 -14.030 1.00 95.50 80 LYS A CA 1
ATOM 627 C C . LYS A 1 80 ? 4.741 5.158 -13.079 1.00 95.50 80 LYS A C 1
ATOM 629 O O . LYS A 1 80 ? 5.451 4.254 -13.495 1.00 95.50 80 LYS A O 1
ATOM 634 N N . LEU A 1 81 ? 4.360 5.267 -11.807 1.00 97.62 81 LEU A N 1
ATOM 635 C CA . LEU A 1 81 ? 4.653 4.295 -10.760 1.00 97.62 81 LEU A CA 1
ATOM 636 C C . LEU A 1 81 ? 3.340 3.927 -10.075 1.00 97.62 81 LEU A C 1
ATOM 638 O O . LEU A 1 81 ? 2.621 4.800 -9.577 1.00 97.62 81 LEU A O 1
ATOM 642 N N . LYS A 1 82 ? 3.023 2.634 -10.074 1.00 97.88 82 LYS A N 1
ATOM 643 C CA . LYS A 1 82 ? 1.830 2.071 -9.446 1.00 97.88 82 LYS A CA 1
ATOM 644 C C . LYS A 1 82 ? 2.192 0.715 -8.853 1.00 97.88 82 LYS A C 1
ATOM 646 O O . LYS A 1 82 ? 2.850 -0.086 -9.513 1.00 97.88 82 LYS A O 1
ATOM 651 N N . MET A 1 83 ? 1.747 0.446 -7.631 1.00 98.44 83 MET A N 1
ATOM 652 C CA . MET A 1 83 ? 1.774 -0.914 -7.094 1.00 98.44 83 MET A CA 1
ATOM 653 C C . MET A 1 83 ? 0.780 -1.803 -7.854 1.00 98.44 83 MET A C 1
ATOM 655 O O . MET A 1 83 ? -0.298 -1.351 -8.254 1.00 98.44 83 MET A O 1
ATOM 659 N N . ALA A 1 84 ? 1.131 -3.072 -8.042 1.00 96.62 84 ALA A N 1
ATOM 660 C CA . ALA A 1 84 ? 0.288 -4.061 -8.708 1.00 96.62 84 ALA A CA 1
ATOM 661 C C . ALA A 1 84 ? -0.934 -4.439 -7.859 1.00 96.62 84 ALA A C 1
ATOM 663 O O . ALA A 1 84 ? -2.011 -4.689 -8.394 1.00 96.62 84 ALA A O 1
ATOM 664 N N . GLY A 1 85 ? -0.794 -4.419 -6.532 1.00 97.25 85 GLY A N 1
ATOM 665 C CA . GLY A 1 85 ? -1.888 -4.719 -5.621 1.00 97.25 85 GLY A CA 1
ATOM 666 C C . GLY A 1 85 ? -1.556 -4.435 -4.163 1.00 97.25 85 GLY A C 1
ATOM 667 O O . GLY A 1 85 ? -0.400 -4.223 -3.788 1.00 97.25 85 GLY A O 1
ATOM 668 N N . LEU A 1 86 ? -2.603 -4.449 -3.345 1.00 98.75 86 LEU A N 1
ATOM 669 C CA . LEU A 1 86 ? -2.532 -4.326 -1.899 1.00 98.75 86 LEU A CA 1
ATOM 670 C C . LEU A 1 86 ? -3.383 -5.425 -1.264 1.00 98.75 86 LEU A C 1
ATOM 672 O O . LEU A 1 86 ? -4.550 -5.579 -1.619 1.00 98.75 86 LEU A O 1
ATOM 676 N N . THR A 1 87 ? -2.828 -6.110 -0.272 1.00 98.81 87 THR A N 1
ATOM 677 C CA . THR A 1 87 ? -3.576 -6.991 0.627 1.00 98.81 87 THR A CA 1
ATOM 678 C C . THR A 1 87 ? -3.708 -6.309 1.981 1.00 98.81 87 THR A C 1
ATOM 680 O O . THR A 1 87 ? -2.712 -5.910 2.573 1.00 98.81 87 THR A O 1
ATOM 683 N N . TYR A 1 88 ? -4.934 -6.135 2.471 1.00 98.88 88 TYR A N 1
ATOM 684 C CA . TYR A 1 88 ? -5.167 -5.486 3.759 1.00 98.88 88 TYR A CA 1
ATOM 685 C C . TYR A 1 88 ? -5.241 -6.510 4.901 1.00 98.88 88 TYR A C 1
ATOM 687 O O . TYR A 1 88 ? -6.068 -7.426 4.883 1.00 98.88 88 TYR A O 1
ATOM 695 N N . LEU A 1 89 ? -4.417 -6.314 5.927 1.00 98.38 89 LEU A N 1
ATOM 696 C CA . LEU A 1 89 ? -4.392 -7.094 7.161 1.00 98.38 89 LEU A CA 1
ATOM 697 C C . LEU A 1 89 ? -5.301 -6.427 8.209 1.00 98.38 89 LEU A C 1
ATOM 699 O O . LEU A 1 89 ? -5.033 -5.315 8.660 1.00 98.38 89 LEU A O 1
ATOM 703 N N . ARG A 1 90 ? -6.391 -7.040 8.678 1.00 98.44 90 ARG A N 1
ATOM 704 C CA . ARG A 1 90 ? -7.067 -8.286 8.272 1.00 98.44 90 ARG A CA 1
ATOM 705 C C . ARG A 1 90 ? -8.576 -8.086 8.470 1.00 98.44 90 ARG A C 1
ATOM 707 O O . ARG A 1 90 ? -8.988 -7.276 9.306 1.00 98.44 90 ARG A O 1
ATOM 714 N N . LEU A 1 91 ? -9.401 -8.848 7.749 1.00 98.62 91 LEU A N 1
ATOM 715 C CA . LEU A 1 91 ? -10.825 -8.973 8.069 1.00 98.62 91 LEU A CA 1
ATOM 716 C C . LEU A 1 91 ? -11.023 -9.328 9.552 1.00 98.62 91 LEU A C 1
ATOM 718 O O . LEU A 1 91 ? -10.433 -10.275 10.066 1.00 98.62 91 LEU A O 1
ATOM 722 N N . SER A 1 92 ? -11.843 -8.550 10.244 1.00 98.56 92 SER A N 1
ATOM 723 C CA . SER A 1 92 ? -12.157 -8.753 11.656 1.00 98.56 92 SER A CA 1
ATOM 724 C C . SER A 1 92 ? -13.458 -8.045 12.008 1.00 98.56 92 SER A C 1
ATOM 726 O O . SER A 1 92 ? -13.852 -7.102 11.321 1.00 98.56 92 SER A O 1
ATOM 728 N N . GLU A 1 93 ? -14.060 -8.414 13.137 1.00 98.62 93 GLU A N 1
ATOM 729 C CA . GLU A 1 93 ? -15.195 -7.679 13.711 1.00 98.62 93 GLU A CA 1
ATOM 730 C C . GLU A 1 93 ? -14.887 -6.184 13.856 1.00 98.62 93 GLU A C 1
ATOM 732 O O . GLU A 1 93 ? -15.701 -5.326 13.523 1.00 98.62 93 GLU A O 1
ATOM 737 N N . LYS A 1 94 ? -13.656 -5.849 14.270 1.00 98.56 94 LYS A N 1
ATOM 738 C CA . LYS A 1 94 ? -13.213 -4.458 14.406 1.00 98.56 94 LYS A CA 1
ATOM 739 C C . LYS A 1 94 ? -13.204 -3.718 13.068 1.00 98.56 94 LYS A C 1
ATOM 741 O O . LYS A 1 94 ? -13.600 -2.555 13.040 1.00 98.56 94 LYS A O 1
ATOM 746 N N . LEU A 1 95 ? -12.803 -4.364 11.970 1.00 98.75 95 LEU A N 1
ATOM 747 C CA . LEU A 1 95 ? -12.897 -3.773 10.630 1.00 98.75 95 LEU A CA 1
ATOM 748 C C . LEU A 1 95 ? -14.355 -3.504 10.236 1.00 98.75 95 LEU A C 1
ATOM 750 O O . LEU A 1 95 ? -14.640 -2.463 9.649 1.00 98.75 95 LEU A O 1
ATOM 754 N N . LEU A 1 96 ? -15.257 -4.431 10.567 1.00 98.75 96 LEU A N 1
ATOM 755 C CA . LEU A 1 96 ? -16.669 -4.393 10.175 1.00 98.75 96 LEU A CA 1
ATOM 756 C C . LEU A 1 96 ? -17.528 -3.443 11.024 1.00 98.75 96 LEU A C 1
ATOM 758 O O . LEU A 1 96 ? -18.654 -3.129 10.639 1.00 98.75 96 LEU A O 1
ATOM 762 N N . GLN A 1 97 ? -17.003 -2.914 12.133 1.00 98.75 97 GLN A N 1
ATOM 763 C CA . GLN A 1 97 ? -17.663 -1.844 12.885 1.00 98.75 97 GLN A CA 1
ATOM 764 C C . GLN A 1 97 ? -18.000 -0.662 11.966 1.00 98.75 97 GLN A C 1
ATOM 766 O O . GLN A 1 97 ? -1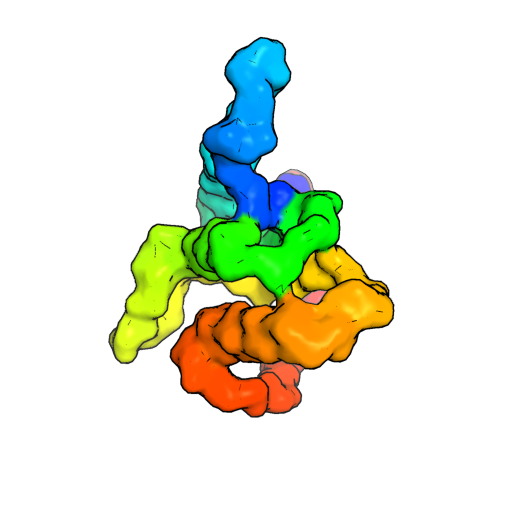7.140 -0.165 11.240 1.00 98.75 97 GLN A O 1
ATOM 771 N N . SER A 1 98 ? -19.239 -0.160 12.045 1.00 98.44 98 SER A N 1
ATOM 772 C CA . SER A 1 98 ? -19.813 0.824 11.106 1.00 98.44 98 SER A CA 1
ATOM 773 C C . SER A 1 98 ? -18.886 2.001 10.766 1.00 98.44 98 SER A C 1
ATOM 775 O O . SER A 1 98 ? -18.717 2.347 9.594 1.00 98.44 98 SER A O 1
ATOM 777 N N . ARG A 1 99 ? -18.228 2.594 11.774 1.00 98.38 99 ARG A N 1
ATOM 778 C CA . ARG A 1 99 ? -17.278 3.699 11.572 1.00 98.38 99 ARG A CA 1
ATOM 779 C C . ARG A 1 99 ? -16.032 3.261 10.798 1.00 98.38 99 ARG A C 1
ATOM 781 O O . ARG A 1 99 ? -15.665 3.924 9.833 1.00 98.38 99 ARG A O 1
ATOM 788 N N . ASN A 1 100 ? -15.403 2.160 11.202 1.00 98.69 100 ASN A N 1
ATOM 789 C CA . ASN A 1 100 ? -14.175 1.661 10.580 1.00 98.69 100 ASN A CA 1
ATOM 790 C C . ASN A 1 100 ? -14.450 1.199 9.150 1.00 98.69 100 ASN A C 1
ATOM 792 O O . ASN A 1 100 ? -13.739 1.597 8.231 1.00 98.69 100 ASN A O 1
ATOM 796 N N . PHE A 1 101 ? -15.542 0.463 8.942 1.00 98.75 101 PHE A N 1
ATOM 797 C CA . PHE A 1 101 ? -15.913 -0.028 7.623 1.00 98.75 101 PHE A CA 1
ATOM 798 C C . PHE A 1 101 ? -16.282 1.110 6.666 1.00 98.75 101 PHE A C 1
ATOM 800 O O . PHE A 1 101 ? -15.962 1.054 5.481 1.00 98.75 101 PHE A O 1
ATOM 807 N N . ARG A 1 102 ? -16.897 2.195 7.161 1.00 98.69 102 ARG A N 1
ATOM 808 C CA . ARG A 1 102 ? -17.126 3.405 6.356 1.00 98.69 102 ARG A CA 1
ATOM 809 C C . ARG A 1 102 ? -15.810 4.026 5.888 1.00 98.69 102 ARG A C 1
ATOM 811 O O . ARG A 1 102 ? -15.684 4.315 4.702 1.00 98.69 102 ARG A O 1
ATOM 818 N N . THR A 1 103 ? -14.839 4.192 6.784 1.00 98.62 103 THR A N 1
ATOM 819 C CA . THR A 1 103 ? -13.508 4.710 6.430 1.00 98.62 103 THR A CA 1
ATOM 820 C C . THR A 1 103 ? -12.794 3.776 5.451 1.00 98.62 103 THR A C 1
ATOM 822 O O . THR A 1 103 ? -12.250 4.239 4.450 1.00 98.62 103 THR A O 1
ATOM 825 N N . PHE A 1 104 ? -12.864 2.463 5.682 1.00 98.88 104 PHE A N 1
ATOM 826 C CA . PHE A 1 104 ? -12.277 1.451 4.808 1.00 98.88 104 PHE A CA 1
ATOM 827 C C . PHE A 1 104 ? -12.887 1.472 3.399 1.00 98.88 104 PHE A C 1
ATOM 829 O O . PHE A 1 104 ? -12.154 1.426 2.419 1.00 98.88 104 PHE A O 1
ATOM 836 N N . LYS A 1 105 ? -14.211 1.636 3.260 1.00 98.69 105 LYS A N 1
ATOM 837 C CA . LYS A 1 105 ? -14.855 1.805 1.944 1.00 98.69 105 LYS A CA 1
ATOM 838 C C . LYS A 1 105 ? -14.347 3.041 1.202 1.00 98.69 105 LYS A C 1
ATOM 840 O O . LYS A 1 105 ? -14.088 2.962 0.004 1.00 98.69 105 LYS A O 1
ATOM 845 N N . THR A 1 106 ? -14.172 4.165 1.899 1.00 98.62 106 THR A N 1
ATOM 846 C CA . THR A 1 106 ? -13.566 5.367 1.304 1.00 98.62 106 THR A CA 1
ATOM 847 C C . THR A 1 106 ? -12.138 5.088 0.848 1.00 98.62 106 THR A C 1
ATOM 849 O O . THR A 1 106 ? -11.765 5.462 -0.261 1.00 98.62 106 THR A O 1
ATOM 852 N N . PHE A 1 107 ? -11.353 4.389 1.667 1.00 98.81 107 PHE A N 1
ATOM 853 C CA . PHE A 1 107 ? -10.007 3.960 1.309 1.00 98.81 107 PHE A CA 1
ATOM 854 C C . PHE A 1 107 ? -9.990 3.072 0.054 1.00 98.81 107 PHE A C 1
ATOM 856 O O . PHE A 1 107 ? -9.241 3.367 -0.873 1.00 98.81 107 PHE A O 1
ATOM 863 N N . VAL A 1 108 ? -10.855 2.055 -0.030 1.00 98.69 108 VAL A N 1
ATOM 864 C CA . VAL A 1 108 ? -10.984 1.187 -1.216 1.00 98.69 108 VAL A CA 1
ATOM 865 C C . VAL A 1 108 ? -11.363 2.003 -2.454 1.00 98.69 108 VAL A C 1
ATOM 867 O O . VAL A 1 108 ? -10.721 1.871 -3.495 1.00 98.69 108 VAL A O 1
ATOM 870 N N . LYS A 1 109 ? -12.329 2.924 -2.337 1.00 98.50 109 LYS A N 1
ATOM 871 C CA . LYS A 1 109 ? -12.705 3.826 -3.436 1.00 98.50 109 LYS A CA 1
ATOM 872 C C . LYS A 1 109 ? -11.520 4.674 -3.911 1.00 98.50 109 LYS A C 1
ATOM 874 O O . LYS A 1 109 ? -11.290 4.805 -5.110 1.00 98.50 109 LYS A O 1
ATOM 879 N N . LYS A 1 110 ? -10.705 5.194 -2.990 1.00 98.50 110 LYS A N 1
ATOM 880 C CA . LYS A 1 110 ? -9.476 5.922 -3.339 1.00 98.50 110 LYS A CA 1
ATOM 881 C C . LYS A 1 110 ? -8.399 5.012 -3.926 1.00 98.50 110 LYS A C 1
ATOM 883 O O . LYS A 1 110 ? -7.707 5.432 -4.852 1.00 98.50 110 LYS A O 1
ATOM 888 N N . MET A 1 111 ? -8.264 3.767 -3.472 1.00 98.31 111 MET A N 1
ATOM 889 C CA . MET A 1 111 ? -7.366 2.782 -4.089 1.00 98.31 111 MET A CA 1
ATOM 890 C C . MET A 1 111 ? -7.743 2.531 -5.553 1.00 98.31 111 MET A C 1
ATOM 892 O O . MET A 1 111 ? -6.844 2.484 -6.392 1.00 98.31 111 MET A O 1
ATOM 896 N N . HIS A 1 112 ? -9.039 2.515 -5.872 1.00 97.00 112 HIS A N 1
ATOM 897 C CA . HIS A 1 112 ? -9.579 2.429 -7.236 1.00 97.00 112 HIS A CA 1
ATOM 898 C C . HIS A 1 112 ? -9.595 3.765 -8.000 1.00 97.00 112 HIS A C 1
ATOM 900 O O . HIS A 1 112 ? -10.240 3.872 -9.034 1.00 97.00 112 HIS A O 1
ATOM 906 N N . ALA A 1 113 ? -8.885 4.792 -7.520 1.00 96.56 113 ALA A N 1
ATOM 907 C CA . ALA A 1 113 ? -8.828 6.108 -8.161 1.00 96.56 113 ALA A CA 1
ATOM 908 C C . ALA A 1 113 ? -10.220 6.742 -8.377 1.00 96.56 113 ALA A C 1
ATOM 910 O O . ALA A 1 113 ? -10.474 7.359 -9.406 1.00 96.56 113 ALA A O 1
ATOM 911 N N . ASP A 1 114 ? -11.103 6.589 -7.384 1.00 97.31 114 ASP A N 1
ATOM 912 C CA . ASP A 1 114 ? -12.497 7.054 -7.383 1.00 97.31 114 ASP A CA 1
ATOM 913 C C . ASP A 1 114 ? -13.421 6.388 -8.418 1.00 97.31 114 ASP A C 1
ATOM 915 O O . ASP A 1 114 ? -14.586 6.778 -8.520 1.00 97.31 114 ASP A O 1
ATOM 919 N N . LEU A 1 115 ? -12.946 5.349 -9.108 1.00 94.44 115 LEU A N 1
ATOM 920 C CA . LEU A 1 115 ? -13.751 4.507 -9.988 1.00 94.44 115 LEU A CA 1
ATOM 921 C C . LEU A 1 115 ? -14.555 3.473 -9.189 1.00 94.44 115 LEU A C 1
ATOM 923 O O . LEU A 1 115 ? -14.198 3.099 -8.064 1.00 94.44 115 LEU A O 1
ATOM 927 N N . ASP A 1 116 ? -15.637 2.995 -9.799 1.00 95.38 116 ASP A N 1
ATOM 928 C CA . ASP A 1 116 ? -16.389 1.858 -9.281 1.00 95.38 116 ASP A CA 1
ATOM 929 C C . ASP A 1 116 ? -15.564 0.565 -9.371 1.00 95.38 116 ASP A C 1
ATOM 931 O O . ASP A 1 116 ? -14.544 0.483 -10.059 1.00 95.38 116 ASP A O 1
ATOM 935 N N . TYR A 1 117 ? -15.981 -0.458 -8.623 1.00 94.25 117 TYR A N 1
ATOM 936 C CA . TYR A 1 117 ? -15.341 -1.769 -8.685 1.00 94.25 117 TYR A CA 1
ATOM 937 C C . TYR A 1 117 ? -15.418 -2.327 -10.112 1.00 94.25 117 TYR A C 1
ATOM 939 O O . TYR A 1 117 ? -16.509 -2.488 -10.652 1.00 94.25 117 TYR A O 1
ATOM 947 N N . CYS A 1 118 ? -14.258 -2.635 -10.695 1.00 90.50 118 CYS A N 1
ATOM 948 C CA . CYS A 1 118 ? -14.156 -3.283 -11.995 1.00 90.50 118 CYS A CA 1
ATOM 949 C C . CYS A 1 118 ? -14.010 -4.803 -11.789 1.00 90.50 118 CYS A C 1
ATOM 951 O O . CYS A 1 118 ? -12.964 -5.241 -11.302 1.00 90.50 118 CYS A O 1
ATOM 953 N N . PRO A 1 119 ? -15.040 -5.611 -12.105 1.00 85.81 119 PRO A N 1
ATOM 954 C CA . PRO A 1 119 ? -14.996 -7.064 -11.946 1.00 85.81 119 PRO A CA 1
ATOM 955 C C . PRO A 1 119 ? -14.239 -7.761 -13.078 1.00 85.81 119 PRO A C 1
ATOM 957 O O . PRO A 1 119 ? -13.977 -8.960 -12.979 1.00 85.81 119 PRO A O 1
ATOM 960 N N . GLU A 1 120 ? -13.919 -7.042 -14.158 1.00 80.12 120 GLU A N 1
ATOM 961 C CA . GLU A 1 120 ? -13.171 -7.587 -15.282 1.00 80.12 120 GLU A CA 1
ATOM 962 C C . GLU A 1 120 ? -11.762 -7.951 -14.818 1.00 80.12 120 GLU A C 1
ATOM 964 O O . GLU A 1 120 ? -10.868 -7.121 -14.662 1.00 80.12 120 GLU A O 1
ATOM 969 N N . TYR A 1 121 ? -11.587 -9.239 -14.545 1.00 68.00 121 TYR A N 1
ATOM 970 C CA . TYR A 1 121 ? -10.289 -9.827 -14.307 1.00 68.00 121 TYR A CA 1
ATOM 971 C C . TYR A 1 121 ? -9.604 -9.997 -15.659 1.00 68.00 121 TYR A C 1
ATOM 973 O O . TYR A 1 121 ? -9.881 -10.953 -16.389 1.00 68.00 121 TYR A O 1
ATOM 981 N N . GLU A 1 122 ? -8.708 -9.071 -16.000 1.00 76.94 122 GLU A N 1
ATOM 982 C CA . GLU A 1 122 ?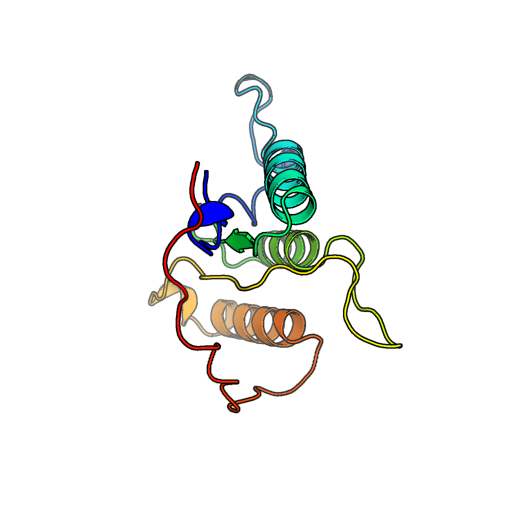 -7.759 -9.300 -17.084 1.00 76.94 122 GLU A CA 1
ATOM 983 C C . GLU A 1 122 ? -6.922 -10.526 -16.719 1.00 76.94 122 GLU A C 1
ATOM 985 O O . GLU A 1 122 ? -6.051 -10.485 -15.846 1.00 76.94 122 GLU A O 1
ATOM 990 N N . LYS A 1 123 ? -7.247 -11.658 -17.352 1.00 80.19 123 LYS A N 1
ATOM 991 C CA . LYS A 1 123 ? -6.555 -12.915 -17.104 1.00 80.19 123 LYS A CA 1
ATOM 992 C C . LYS A 1 123 ? -5.070 -12.702 -17.409 1.00 80.19 123 LYS A C 1
ATOM 994 O O . LYS A 1 123 ? -4.746 -12.377 -18.554 1.00 80.19 123 LYS A O 1
ATOM 999 N N . PRO A 1 124 ? -4.165 -12.904 -16.434 1.00 80.81 124 PRO A N 1
ATOM 1000 C CA . PRO A 1 124 ? -2.748 -12.754 -16.691 1.00 80.81 124 PRO A CA 1
ATOM 1001 C C . PRO A 1 124 ? -2.327 -13.747 -17.773 1.00 80.81 124 PRO A C 1
ATOM 1003 O O . PRO A 1 124 ? -2.876 -14.852 -17.884 1.00 80.81 124 PRO A O 1
ATOM 1006 N N . ALA A 1 125 ? -1.346 -13.344 -18.577 1.00 84.81 125 ALA A N 1
ATOM 1007 C CA . ALA A 1 125 ? -0.754 -14.221 -19.573 1.00 84.81 125 ALA A CA 1
ATOM 1008 C C . ALA A 1 125 ? -0.296 -15.544 -18.922 1.00 84.81 125 ALA A C 1
ATOM 1010 O O . ALA A 1 125 ? 0.114 -15.543 -17.755 1.00 84.81 125 ALA A O 1
ATOM 1011 N N . PRO A 1 126 ? -0.344 -16.676 -19.651 1.00 93.31 126 PRO A N 1
ATOM 1012 C CA . PRO A 1 126 ? 0.187 -17.938 -19.153 1.00 93.31 126 PRO A CA 1
ATOM 1013 C C . PRO A 1 126 ? 1.612 -17.762 -18.613 1.00 93.31 126 PRO A C 1
ATOM 1015 O O . PRO A 1 126 ? 2.469 -17.183 -19.282 1.00 93.31 126 PRO A O 1
ATOM 1018 N N . LEU A 1 127 ? 1.857 -18.246 -17.393 1.00 94.19 127 LEU A N 1
ATOM 1019 C CA . LEU A 1 127 ? 3.132 -18.046 -16.712 1.00 94.19 127 LEU A CA 1
ATOM 1020 C C . LEU A 1 127 ? 4.275 -18.710 -17.492 1.00 94.19 127 LEU A C 1
ATOM 1022 O O . LEU A 1 127 ? 4.284 -19.924 -17.704 1.00 94.19 127 LEU A O 1
ATOM 1026 N N . GLY A 1 128 ? 5.255 -17.904 -17.895 1.00 94.06 128 GLY A N 1
ATOM 1027 C CA . GLY A 1 128 ? 6.436 -18.376 -18.608 1.00 94.06 128 GLY A CA 1
ATOM 1028 C C . GLY A 1 128 ? 7.382 -19.195 -17.726 1.00 94.06 128 GLY A C 1
ATOM 1029 O O . GLY A 1 128 ? 7.471 -19.011 -16.509 1.00 94.06 128 GLY A O 1
ATOM 1030 N N . ARG A 1 129 ? 8.160 -20.085 -18.353 1.00 96.62 129 ARG A N 1
ATOM 1031 C CA . ARG A 1 129 ? 9.268 -20.778 -17.680 1.00 96.62 129 ARG A CA 1
ATOM 1032 C C . ARG A 1 129 ? 10.345 -19.767 -17.293 1.00 96.62 129 ARG A C 1
ATOM 1034 O O . ARG A 1 129 ? 10.665 -18.879 -18.073 1.00 96.62 129 ARG A O 1
ATOM 1041 N N . SER A 1 130 ? 10.941 -19.935 -16.114 1.00 97.75 130 SER A N 1
ATOM 1042 C CA . SER A 1 130 ? 11.980 -19.026 -15.624 1.00 97.75 130 SER A CA 1
ATOM 1043 C C . SER A 1 130 ? 13.149 -18.857 -16.602 1.00 97.75 130 SER A C 1
ATOM 1045 O O . SER A 1 130 ? 13.611 -19.830 -17.202 1.00 97.75 130 SER A O 1
ATOM 1047 N N . LYS A 1 131 ? 13.650 -17.623 -16.716 1.00 96.19 131 LYS A N 1
ATOM 1048 C CA . LYS A 1 131 ? 14.829 -17.267 -17.515 1.00 96.19 131 LYS A CA 1
ATOM 1049 C C . LYS A 1 131 ? 16.088 -17.905 -16.915 1.00 96.19 131 LYS A C 1
ATOM 1051 O O . LYS A 1 131 ? 16.161 -18.142 -15.704 1.00 96.19 131 LYS A O 1
ATOM 1056 N N . ARG A 1 132 ? 17.081 -18.177 -17.767 1.00 92.06 132 ARG A N 1
ATOM 1057 C CA . ARG A 1 132 ? 18.400 -18.656 -17.324 1.00 92.06 132 ARG A CA 1
ATOM 1058 C C . ARG A 1 132 ? 19.078 -17.588 -16.453 1.00 92.06 132 ARG A C 1
ATOM 1060 O O . ARG A 1 132 ? 18.771 -16.405 -16.599 1.00 92.06 132 ARG A O 1
ATOM 1067 N N . ALA A 1 133 ? 19.891 -18.047 -15.501 1.00 79.38 133 ALA A N 1
ATOM 1068 C CA . ALA A 1 133 ? 20.684 -17.184 -14.626 1.00 79.38 133 ALA A CA 1
ATOM 1069 C C . ALA A 1 133 ? 21.871 -16.588 -15.384 1.00 79.38 133 ALA A C 1
ATOM 1071 O O . ALA A 1 133 ? 22.364 -17.285 -16.301 1.00 79.38 133 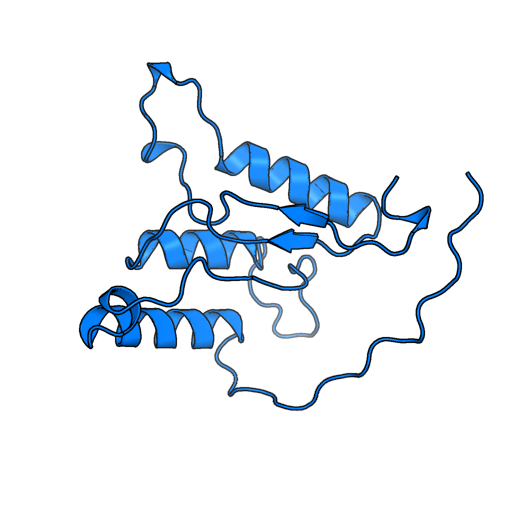ALA A O 1
#

InterPro domains:
  IPR001371 Glycoside hydrolase, family 14B, plant [PR00842] (40-49)
  IPR001371 Glycoside hydrolase, family 14B, plant [PR00842] (54-63)
  IPR001371 Glycoside hydrolase, family 14B, plant [PR00842] (69-85)
  IPR001371 Glycoside hydrolase, family 14B, plant [PR00842] (87-101)
  IPR001371 Glycoside hydrolase, family 14B, plant [PR00842] (102-116)
  IPR001554 Glycoside hydrolase, family 14 [PF01373] (8-112)
  IPR001554 Glycoside hydrolase, family 14 [PTHR31352] (1-116)
  IPR017853 Glycoside hydrolase superfamily [SSF51445] (1-121)

Organism: Solanum tuberosum (NCBI:txid4113)

Secondary structure (DSSP, 8-state):
--GGGT--EEE--TT--GGGS-GGG---HHHHHHHHHHHHHHTT--EEEE-SS---SHHHHHHHHHHHSTT---TTSS-SS--SEEE-S---HHHHSHHHHHHHHHHHHHHTTTPPP-----PPPPPPPPPP-

Foldseek 3Di:
DQLLQLDEAEEEQQQDDPVVDDVVVVDDSPVVLVVVLVVCVVSVHAYEYEYPDQDQDPSSLVSNLCSQQVPDDDPVDDHPGGHPYYDYPDDDPVCVPPSSVVSVVVSVCVSVVVDDDDPDDPDDDDRDDGHDD

pLDDT: mean 96.54, std 4.77, range [68.0, 98.94]

Sequence (133 aa):
MLSRHYGTFHFTCLEMRNSEHPAYAKSGPQELVQQVLSVGWKENIDVAGENALARYDGYAYNQILLNARPNGINKNGPPKLKMAGLTYLRLSEKLLQSRNFRTFKTFVKKMHADLDYCPEYEKPAPLGRSKRA

Radius of gyration: 16.36 Å; chains: 1; bounding box: 40×33×40 Å